Protein AF-A0A348ZJI9-F1 (afdb_monomer_lite)

Sequence (156 aa):
MQELVPSQNDSLKDLLWSLPQPFVVLGSAVLVATAITTGWTDADQLTSIILLLPIPTLLLWERLTPRRGDWLLNWRDFLEDSFWVLATYMIWVPLYDEYYDTPISEAFDWLREASAFPVTIQAETTLGLLSMAFLAMLMVEFIYYWLHRIQHRYMF

Foldseek 3Di:
DDPDDDDPVNVVVVVVVVPPVVCLVVVLLLVLLCCVQVVPDDSVVSNCCSVPVVVVVVLVVCVVDPPDPVPNDDPVVVVVVVVVVVVCCVPVVVVCVVPPPDCVVVVVVVVCVVDPDVDDLDQSDSVSVVVVVVVVVVVVVVVVVVVVVVCVVPVD

Structure (mmCIF, N/CA/C/O backbone):
data_AF-A0A348ZJI9-F1
#
_entry.id   AF-A0A348ZJI9-F1
#
loop_
_atom_site.group_PDB
_atom_site.id
_atom_site.type_symbol
_atom_site.label_atom_id
_atom_site.label_alt_id
_atom_site.label_comp_id
_atom_site.label_asym_id
_atom_site.label_entity_id
_atom_site.label_seq_id
_atom_site.pdbx_PDB_ins_code
_atom_site.Cartn_x
_atom_site.Cartn_y
_atom_site.Cartn_z
_atom_site.occupancy
_atom_site.B_iso_or_equiv
_atom_site.auth_seq_id
_atom_site.auth_comp_id
_atom_site.auth_asym_id
_atom_site.auth_atom_id
_atom_site.pdbx_PDB_model_num
ATOM 1 N N . MET A 1 1 ? 21.665 35.869 -11.236 1.00 42.69 1 MET A N 1
ATOM 2 C CA . MET A 1 1 ? 20.699 34.752 -11.220 1.00 42.69 1 MET A CA 1
ATOM 3 C C . MET A 1 1 ? 19.313 35.368 -11.154 1.00 42.69 1 MET A C 1
ATOM 5 O O . MET A 1 1 ? 18.994 35.965 -10.139 1.00 42.69 1 MET A O 1
ATOM 9 N N . GLN A 1 2 ? 18.568 35.361 -12.261 1.00 44.66 2 GLN A N 1
ATOM 10 C CA . GLN A 1 2 ? 17.155 35.757 -12.274 1.00 44.66 2 GLN A CA 1
ATOM 11 C C . GLN A 1 2 ? 16.350 34.560 -11.770 1.00 44.66 2 GLN A C 1
ATOM 13 O O . GLN A 1 2 ? 16.425 33.492 -12.375 1.00 44.66 2 GLN A O 1
ATOM 18 N N . GLU A 1 3 ? 15.631 34.717 -10.660 1.00 52.62 3 GLU A N 1
ATOM 19 C CA . GLU A 1 3 ? 14.624 33.738 -10.259 1.00 52.62 3 GLU A CA 1
ATOM 20 C C . GLU A 1 3 ? 13.505 33.753 -11.303 1.00 52.62 3 GLU A C 1
ATOM 22 O O . GLU A 1 3 ? 12.844 34.769 -11.525 1.00 52.62 3 GLU A O 1
ATOM 27 N N . LEU A 1 4 ? 13.346 32.632 -12.003 1.00 62.59 4 LEU A N 1
ATOM 28 C CA . LEU A 1 4 ? 12.224 32.400 -12.901 1.00 62.59 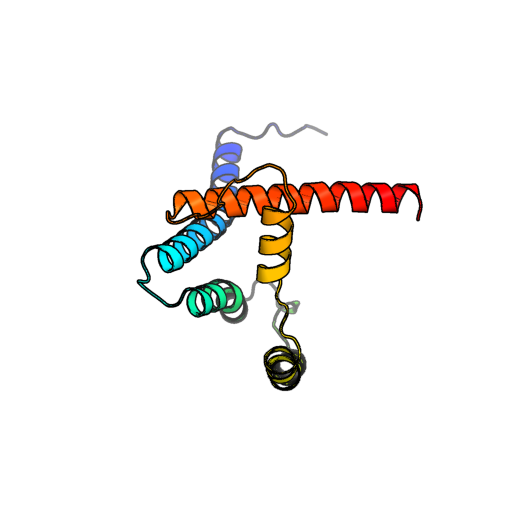4 LEU A CA 1
ATOM 29 C C . LEU A 1 4 ? 10.965 32.286 -12.038 1.00 62.59 4 LEU A C 1
ATOM 31 O O . LEU A 1 4 ? 10.764 31.279 -11.367 1.00 62.59 4 LEU A O 1
ATOM 35 N N . VAL A 1 5 ? 10.137 33.330 -12.037 1.00 66.50 5 VAL A N 1
ATOM 36 C CA . VAL A 1 5 ? 8.806 33.293 -11.423 1.00 66.50 5 VAL A CA 1
ATOM 37 C C . VAL A 1 5 ? 7.968 32.270 -12.202 1.00 66.50 5 VAL A C 1
ATOM 39 O O . VAL A 1 5 ? 7.764 32.474 -13.403 1.00 66.50 5 VAL A O 1
ATOM 42 N N . PRO A 1 6 ? 7.509 31.167 -11.578 1.00 62.78 6 PRO A N 1
ATOM 43 C CA . PRO A 1 6 ? 6.747 30.141 -12.279 1.00 62.78 6 PRO A CA 1
ATOM 44 C C . PRO A 1 6 ? 5.422 30.723 -12.778 1.00 62.78 6 PRO A C 1
ATOM 46 O O . PRO A 1 6 ? 4.735 31.457 -12.061 1.00 62.78 6 PRO A O 1
ATOM 49 N N . SER A 1 7 ? 5.066 30.419 -14.027 1.00 71.06 7 SER A N 1
ATOM 50 C CA . SER A 1 7 ? 3.800 30.871 -14.597 1.00 71.06 7 SER A CA 1
ATOM 51 C C . SER A 1 7 ? 2.633 30.109 -13.955 1.00 71.06 7 SER A C 1
ATOM 53 O O . SER A 1 7 ? 2.778 28.963 -13.531 1.00 71.06 7 SER A O 1
ATOM 55 N N . GLN A 1 8 ? 1.440 30.709 -13.896 1.00 68.31 8 GLN A N 1
ATOM 56 C CA . GLN A 1 8 ? 0.245 30.056 -13.333 1.00 68.31 8 GLN A CA 1
ATOM 57 C C . GLN A 1 8 ? -0.063 28.695 -14.001 1.00 68.31 8 GLN A C 1
ATOM 59 O O . GLN A 1 8 ? -0.576 27.786 -13.349 1.00 68.31 8 GLN A O 1
ATOM 64 N N . ASN A 1 9 ? 0.293 28.534 -15.281 1.00 72.12 9 ASN A N 1
ATOM 65 C CA . ASN A 1 9 ? 0.154 27.276 -16.019 1.00 72.12 9 ASN A CA 1
ATOM 66 C C . ASN A 1 9 ? 1.128 26.188 -15.548 1.00 72.12 9 ASN A C 1
ATOM 68 O O . ASN A 1 9 ? 0.758 25.014 -15.558 1.00 72.12 9 ASN A O 1
ATOM 72 N N . ASP A 1 10 ? 2.335 26.558 -15.113 1.00 77.56 10 ASP A N 1
ATOM 73 C CA . ASP A 1 10 ? 3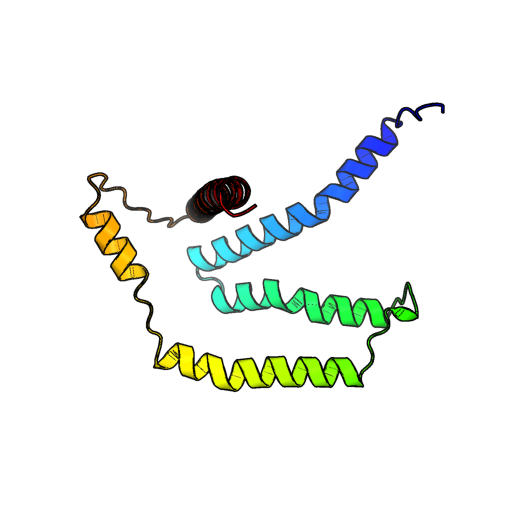.295 25.600 -14.558 1.00 77.56 10 ASP A CA 1
ATOM 74 C C . ASP A 1 10 ? 2.785 25.069 -13.214 1.00 77.56 10 ASP A C 1
ATOM 76 O O . ASP A 1 10 ? 2.763 23.862 -13.002 1.00 77.56 10 ASP A O 1
ATOM 80 N N . SER A 1 11 ? 2.202 25.936 -12.376 1.00 80.62 11 SER A N 1
ATOM 81 C CA . SER A 1 11 ? 1.610 25.530 -11.093 1.00 80.62 11 SER A CA 1
ATOM 82 C C . SER A 1 11 ? 0.433 24.552 -11.242 1.00 80.62 11 SER A C 1
ATOM 84 O O . SER A 1 11 ? 0.346 23.577 -10.494 1.00 80.62 11 SER A O 1
ATOM 86 N N . LEU A 1 12 ? -0.461 24.764 -12.216 1.00 84.31 12 LEU A N 1
ATOM 87 C CA . LEU A 1 12 ? -1.576 23.840 -12.474 1.00 84.31 12 LEU A CA 1
ATOM 88 C C . LEU A 1 12 ? -1.102 22.506 -13.054 1.00 84.31 12 LEU A C 1
ATOM 90 O O . LEU A 1 12 ? -1.639 21.452 -12.714 1.00 84.31 12 LEU A O 1
ATOM 94 N N . LYS A 1 13 ? -0.094 22.540 -13.926 1.00 88.31 13 LYS A N 1
ATOM 95 C CA . LYS A 1 13 ? 0.511 21.338 -14.496 1.00 88.31 13 LYS A CA 1
ATOM 96 C C . LYS A 1 13 ? 1.218 20.519 -13.417 1.00 88.31 13 LYS A C 1
ATOM 98 O O . LYS A 1 13 ? 1.019 19.308 -13.370 1.00 88.31 13 LYS A O 1
ATOM 103 N N . ASP A 1 14 ? 1.973 21.166 -12.539 1.00 86.56 14 ASP A N 1
ATOM 104 C CA . ASP A 1 14 ? 2.661 20.515 -11.422 1.00 86.56 14 ASP A CA 1
ATOM 105 C C . ASP A 1 14 ? 1.661 19.901 -10.439 1.00 86.56 14 ASP A C 1
ATOM 107 O O . ASP A 1 14 ? 1.826 18.753 -10.021 1.00 86.56 14 ASP A O 1
ATOM 111 N N . LEU A 1 15 ? 0.561 20.608 -10.153 1.00 89.00 15 LEU A N 1
ATOM 112 C CA . LEU A 1 15 ? -0.549 20.056 -9.380 1.00 89.00 15 LEU A CA 1
ATOM 113 C C . LEU A 1 15 ? -1.099 18.791 -10.052 1.00 89.00 15 LEU A C 1
ATOM 115 O O . LEU A 1 15 ? -1.174 17.750 -9.407 1.00 89.00 15 LEU A O 1
ATOM 119 N N . LEU A 1 16 ? -1.429 18.839 -11.345 1.00 89.50 16 LEU A N 1
ATOM 120 C CA . LEU A 1 16 ? -1.961 17.682 -12.072 1.00 89.50 16 LEU A CA 1
ATOM 121 C C . LEU A 1 16 ? -0.992 16.492 -12.093 1.00 89.50 16 LEU A C 1
ATOM 123 O O . LEU A 1 16 ? -1.440 15.354 -11.980 1.00 89.50 16 LEU A O 1
ATOM 127 N N . TRP A 1 17 ? 0.316 16.736 -12.186 1.00 89.62 17 TRP A N 1
ATOM 128 C CA . TRP A 1 17 ? 1.334 15.682 -12.116 1.00 89.62 17 TRP A CA 1
ATOM 129 C C . TRP A 1 17 ? 1.543 15.119 -10.708 1.00 89.62 17 TRP A C 1
ATOM 131 O O . TRP A 1 17 ? 2.003 13.986 -10.582 1.00 89.62 17 TRP A O 1
ATOM 141 N N . SER A 1 18 ? 1.174 15.860 -9.661 1.00 88.88 18 SER A N 1
ATOM 142 C CA . SER A 1 18 ? 1.254 15.392 -8.271 1.00 88.88 18 SER A CA 1
ATOM 143 C C . SER A 1 18 ? 0.104 14.463 -7.865 1.00 88.88 18 SER A C 1
ATOM 145 O O . SER A 1 18 ? 0.227 13.716 -6.900 1.00 88.88 18 SER A O 1
ATOM 147 N N . LEU A 1 19 ? -1.012 14.486 -8.599 1.00 90.50 19 LEU A N 1
ATOM 148 C CA . LEU A 1 19 ? -2.253 13.790 -8.248 1.00 90.50 19 LEU A CA 1
ATOM 149 C C . LEU A 1 19 ? -2.281 12.263 -8.477 1.00 90.50 19 LEU A C 1
ATOM 151 O O . LEU A 1 19 ? -2.935 11.580 -7.687 1.00 90.50 19 LEU A O 1
ATOM 155 N N . PRO A 1 20 ? -1.626 11.669 -9.495 1.00 90.88 20 PRO A N 1
ATOM 156 C CA . PRO A 1 20 ? -1.777 10.241 -9.778 1.00 90.88 20 PRO A CA 1
ATOM 157 C C . PRO A 1 20 ? -1.374 9.340 -8.607 1.00 90.88 20 PRO A C 1
ATOM 159 O O . PRO A 1 20 ? -2.102 8.413 -8.266 1.00 90.88 20 PRO A O 1
ATOM 162 N N . GLN A 1 21 ? -0.249 9.637 -7.954 1.00 86.50 21 GLN A N 1
ATOM 163 C CA . GLN A 1 21 ? 0.248 8.852 -6.825 1.00 86.50 21 GLN A CA 1
ATOM 164 C C . GLN A 1 21 ? -0.727 8.834 -5.631 1.00 86.50 21 GLN A C 1
ATOM 166 O O . GLN A 1 21 ? -1.118 7.738 -5.222 1.00 86.50 21 GLN A O 1
ATOM 171 N N . PRO A 1 22 ? -1.175 9.977 -5.073 1.00 90.44 22 PRO A N 1
ATOM 172 C CA . PRO A 1 22 ? -2.122 9.967 -3.963 1.00 90.44 22 PRO A CA 1
ATOM 173 C C . PRO A 1 22 ? -3.469 9.355 -4.352 1.00 90.44 22 PRO A C 1
ATOM 175 O O . PRO A 1 22 ? -4.058 8.660 -3.529 1.00 90.44 22 PRO A O 1
ATOM 178 N N . PHE A 1 23 ? -3.943 9.530 -5.593 1.00 92.75 23 PHE A N 1
ATOM 179 C CA . PHE A 1 23 ? -5.176 8.873 -6.040 1.00 92.75 23 PHE A CA 1
ATOM 180 C C . PHE A 1 23 ? -5.054 7.352 -6.080 1.00 92.75 23 PHE A C 1
ATOM 182 O O . PHE A 1 23 ? -5.971 6.669 -5.632 1.00 92.75 23 PHE A O 1
ATOM 189 N N . VAL A 1 24 ? -3.937 6.816 -6.577 1.00 90.75 24 VAL A N 1
ATOM 190 C CA . VAL A 1 24 ? -3.712 5.364 -6.596 1.00 90.75 24 VAL A CA 1
ATOM 191 C C . VAL A 1 24 ? -3.623 4.820 -5.173 1.00 90.75 24 VAL A C 1
ATOM 193 O O . VAL A 1 24 ? -4.269 3.819 -4.872 1.00 90.75 24 VAL A O 1
ATOM 196 N N . VAL A 1 25 ? -2.891 5.490 -4.279 1.00 89.94 25 VAL A N 1
ATOM 197 C CA . VAL A 1 25 ? -2.732 5.044 -2.886 1.00 89.94 25 VAL A CA 1
ATOM 198 C C . VAL A 1 25 ? -4.061 5.099 -2.128 1.00 89.94 25 VAL A C 1
ATOM 200 O O . VAL A 1 25 ? -4.491 4.093 -1.566 1.00 89.94 25 VAL A O 1
ATOM 203 N N . LEU A 1 26 ? -4.750 6.245 -2.150 1.00 91.81 26 LEU A N 1
ATOM 204 C CA . LEU A 1 26 ? -6.034 6.405 -1.463 1.00 91.81 26 LEU A CA 1
ATOM 205 C C . LEU A 1 26 ? -7.116 5.516 -2.079 1.00 91.81 26 LEU A C 1
ATOM 207 O O . LEU A 1 26 ? -7.872 4.883 -1.348 1.00 91.81 26 LEU A O 1
ATOM 211 N N . GLY A 1 27 ? -7.168 5.428 -3.408 1.00 93.44 27 GLY A N 1
ATOM 212 C CA . GLY A 1 27 ? -8.102 4.557 -4.117 1.00 93.44 27 GLY A CA 1
ATOM 213 C C . GLY A 1 27 ? -7.896 3.088 -3.760 1.00 93.44 27 GLY A C 1
ATOM 214 O O . GLY A 1 27 ? -8.868 2.384 -3.504 1.00 93.44 27 GLY A O 1
ATOM 215 N N . SER A 1 28 ? -6.642 2.645 -3.653 1.00 93.50 28 SER A N 1
ATOM 216 C CA . SER A 1 28 ? -6.306 1.286 -3.217 1.00 93.50 28 SER A CA 1
ATOM 217 C C . SER A 1 28 ? -6.731 1.027 -1.772 1.00 93.50 28 SER A C 1
ATOM 219 O O . SER A 1 28 ? -7.334 -0.005 -1.488 1.00 93.50 28 SER A O 1
ATOM 221 N N . ALA A 1 29 ? -6.489 1.981 -0.866 1.00 92.31 29 ALA A N 1
ATOM 222 C CA . ALA A 1 29 ? -6.909 1.866 0.530 1.00 92.31 29 ALA A CA 1
ATOM 223 C 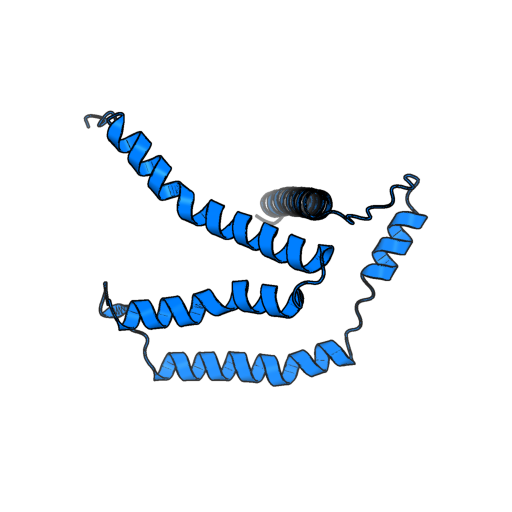C . ALA A 1 29 ? -8.440 1.781 0.660 1.00 92.31 29 ALA A C 1
ATOM 225 O O . ALA A 1 29 ? -8.956 0.943 1.398 1.00 92.31 29 ALA A O 1
ATOM 226 N N . VAL A 1 30 ? -9.173 2.604 -0.101 1.00 94.31 30 VAL A N 1
ATOM 227 C CA . VAL A 1 30 ? -10.640 2.543 -0.177 1.00 94.31 30 VAL A CA 1
ATOM 228 C C . VAL A 1 30 ? -11.084 1.187 -0.718 1.00 94.31 30 VAL A C 1
ATOM 230 O O . VAL A 1 30 ? -11.968 0.566 -0.135 1.00 94.31 30 VAL A O 1
ATOM 233 N N . LEU A 1 31 ? -10.462 0.698 -1.793 1.00 94.62 31 LEU A N 1
ATOM 234 C CA . LEU A 1 31 ? -10.815 -0.580 -2.406 1.00 94.62 31 LEU A CA 1
ATOM 235 C C . LEU A 1 31 ? -10.661 -1.742 -1.411 1.00 94.62 31 LEU A C 1
ATOM 237 O O . LEU A 1 31 ? -11.603 -2.515 -1.235 1.00 94.62 31 LEU A O 1
ATOM 241 N N . VAL A 1 32 ? -9.543 -1.805 -0.682 1.00 94.31 32 VAL A N 1
ATOM 242 C CA . VAL A 1 32 ? -9.326 -2.809 0.376 1.00 94.31 32 VAL A CA 1
ATOM 243 C C . VAL A 1 32 ? -10.334 -2.646 1.515 1.00 94.31 32 VAL A C 1
ATOM 245 O O . VAL A 1 32 ? -10.973 -3.617 1.915 1.00 94.31 32 VAL A O 1
ATOM 248 N N . ALA A 1 33 ? -10.571 -1.422 1.995 1.00 92.00 33 ALA A N 1
ATOM 249 C CA . ALA A 1 33 ? -11.546 -1.178 3.057 1.00 92.00 33 ALA A CA 1
ATOM 250 C C . ALA A 1 33 ? -12.974 -1.596 2.651 1.00 92.00 33 ALA A C 1
ATOM 252 O O . ALA A 1 33 ? -13.732 -2.113 3.477 1.00 92.00 33 ALA A O 1
ATOM 253 N N . THR A 1 34 ? -13.356 -1.415 1.380 1.00 94.25 34 THR A N 1
ATOM 254 C CA . THR A 1 34 ? -14.650 -1.898 0.867 1.00 94.25 34 THR A CA 1
ATOM 255 C C . THR A 1 34 ? -14.707 -3.420 0.772 1.00 94.25 34 THR A C 1
ATOM 257 O O . THR A 1 34 ? -15.747 -3.994 1.093 1.00 94.25 34 THR A O 1
ATOM 260 N N . ALA A 1 35 ? -13.607 -4.078 0.388 1.00 94.38 35 ALA A N 1
ATOM 261 C CA . ALA A 1 35 ? -13.510 -5.538 0.377 1.00 94.38 35 ALA A CA 1
ATOM 262 C C . ALA A 1 35 ? -13.739 -6.121 1.774 1.00 94.38 35 ALA A C 1
ATOM 264 O O . ALA A 1 35 ? -14.581 -6.999 1.928 1.00 94.38 35 ALA A O 1
ATOM 265 N N . ILE A 1 36 ? -13.103 -5.542 2.797 1.00 89.69 36 ILE A N 1
ATOM 266 C CA . ILE A 1 36 ? -13.270 -5.960 4.197 1.00 89.69 36 ILE A CA 1
ATOM 267 C C . ILE A 1 36 ? -14.715 -5.753 4.676 1.00 89.69 36 ILE A C 1
ATOM 269 O O . ILE A 1 36 ? -15.305 -6.637 5.285 1.00 89.69 36 ILE A O 1
ATOM 273 N N . THR A 1 37 ? -15.304 -4.585 4.402 1.00 90.38 37 THR A N 1
ATOM 274 C CA . THR A 1 37 ? -16.607 -4.202 4.992 1.00 90.38 37 THR A CA 1
ATOM 275 C C . THR A 1 37 ? -17.815 -4.807 4.299 1.00 90.38 37 THR A C 1
ATOM 277 O O . THR A 1 37 ? -18.850 -4.993 4.931 1.00 90.38 37 THR A O 1
ATOM 280 N N . THR A 1 38 ? -17.711 -5.109 3.006 1.00 91.19 38 THR A N 1
ATOM 281 C CA . THR A 1 38 ? -18.831 -5.677 2.237 1.00 91.19 38 THR A CA 1
ATOM 282 C C . THR A 1 38 ? -18.614 -7.137 1.850 1.00 91.19 38 THR A C 1
ATOM 284 O O . THR A 1 38 ? -19.560 -7.787 1.412 1.00 91.19 38 THR A O 1
ATOM 287 N N . GLY A 1 39 ? -17.396 -7.667 2.009 1.00 89.88 39 GLY A N 1
ATOM 288 C CA . GLY A 1 39 ? -17.070 -9.065 1.726 1.00 89.88 39 GLY A CA 1
ATOM 289 C C . GLY A 1 39 ? -17.160 -9.449 0.247 1.00 89.88 39 GLY A C 1
ATOM 290 O O . GLY A 1 39 ? -17.305 -10.626 -0.067 1.00 89.88 39 GLY A O 1
ATOM 291 N N . TRP A 1 40 ? -17.121 -8.481 -0.676 1.00 93.06 40 TRP A N 1
ATOM 292 C CA . TRP A 1 40 ? -17.283 -8.748 -2.113 1.00 93.06 40 TRP A CA 1
ATOM 293 C C . TRP A 1 40 ? -16.107 -9.519 -2.733 1.00 93.06 40 TRP A C 1
ATOM 295 O O . TRP A 1 40 ? -16.267 -10.141 -3.782 1.00 93.06 40 TRP A O 1
ATOM 305 N N . THR A 1 41 ? -14.936 -9.473 -2.096 1.00 94.50 41 THR A N 1
ATOM 306 C CA . THR A 1 41 ? -13.730 -10.223 -2.462 1.00 94.50 41 THR A CA 1
ATOM 307 C C . THR A 1 41 ? -12.902 -10.511 -1.214 1.00 94.50 41 THR A C 1
ATOM 309 O O . THR A 1 41 ? -13.048 -9.829 -0.199 1.00 94.50 41 THR A O 1
ATOM 312 N N . ASP A 1 42 ? -11.995 -11.479 -1.314 1.00 92.50 42 ASP A N 1
ATOM 313 C CA . ASP A 1 42 ? -10.960 -11.717 -0.312 1.00 92.50 42 ASP A CA 1
ATOM 314 C C . ASP A 1 42 ? -10.023 -10.496 -0.211 1.00 92.50 42 ASP A C 1
ATOM 316 O O . ASP A 1 42 ? -9.418 -10.069 -1.203 1.00 92.50 42 ASP A O 1
ATOM 320 N N . ALA A 1 43 ? -9.964 -9.888 0.976 1.00 90.12 43 ALA A N 1
ATOM 321 C CA . ALA A 1 43 ? -9.222 -8.654 1.214 1.00 90.12 43 ALA A CA 1
ATOM 322 C C . ALA A 1 43 ? -7.704 -8.875 1.256 1.00 90.12 43 ALA A C 1
ATOM 324 O O . ALA A 1 43 ? -6.953 -8.001 0.813 1.00 90.12 43 ALA A O 1
ATOM 325 N N . ASP A 1 44 ? -7.254 -10.034 1.729 1.00 87.44 44 ASP A N 1
ATOM 326 C CA . ASP A 1 44 ? -5.834 -10.361 1.858 1.00 87.44 44 ASP A CA 1
ATOM 327 C C . ASP A 1 44 ? -5.233 -10.631 0.478 1.00 87.44 44 ASP A C 1
ATOM 329 O O . ASP A 1 44 ? -4.174 -10.098 0.116 1.00 87.44 44 ASP A O 1
ATOM 333 N N . GLN A 1 45 ? -5.970 -11.368 -0.355 1.00 87.88 45 GLN A N 1
ATOM 334 C CA . GLN A 1 45 ? -5.624 -11.589 -1.752 1.00 87.88 45 GLN A CA 1
ATOM 335 C C . GLN A 1 45 ? -5.624 -10.273 -2.539 1.00 87.88 45 GLN A C 1
ATOM 337 O O . GLN A 1 45 ? -4.674 -10.001 -3.278 1.00 87.88 45 GLN A O 1
ATOM 342 N N . LEU A 1 46 ? -6.652 -9.432 -2.370 1.00 92.62 46 LEU A N 1
ATOM 343 C CA . LEU A 1 46 ? -6.718 -8.124 -3.026 1.00 92.62 46 LEU A CA 1
ATOM 344 C C . LEU A 1 46 ? -5.533 -7.234 -2.624 1.00 92.62 46 LEU A C 1
ATOM 346 O O . LEU A 1 46 ? -4.894 -6.636 -3.492 1.00 92.62 46 LEU A O 1
ATOM 350 N N . THR A 1 47 ? -5.218 -7.171 -1.330 1.00 91.44 47 THR A N 1
ATOM 351 C CA . THR A 1 47 ? -4.089 -6.391 -0.802 1.00 91.44 47 THR A CA 1
ATOM 352 C C . THR A 1 47 ? -2.770 -6.882 -1.389 1.00 91.44 47 THR A C 1
ATOM 354 O O . THR A 1 47 ? -1.970 -6.082 -1.877 1.00 91.44 47 THR A O 1
ATOM 357 N N . SER A 1 48 ? -2.575 -8.200 -1.435 1.00 89.06 48 SER A N 1
ATOM 358 C CA . SER A 1 48 ? -1.392 -8.819 -2.038 1.00 89.06 48 SER A CA 1
ATOM 359 C C . SER A 1 48 ? -1.255 -8.466 -3.521 1.00 89.06 48 SER A C 1
ATOM 361 O O . SER A 1 48 ? -0.168 -8.109 -3.970 1.00 89.06 48 SER A O 1
ATOM 363 N N . ILE A 1 49 ? -2.356 -8.494 -4.281 1.00 91.56 49 ILE A N 1
ATOM 364 C CA . ILE A 1 49 ? -2.362 -8.092 -5.695 1.00 91.56 49 ILE A CA 1
ATOM 365 C C . ILE A 1 49 ? -1.976 -6.618 -5.830 1.00 91.56 49 ILE A C 1
ATOM 367 O O . ILE A 1 49 ? -1.084 -6.299 -6.609 1.00 91.56 49 ILE A O 1
ATOM 371 N N . ILE A 1 50 ? -2.603 -5.720 -5.069 1.00 93.38 50 ILE A N 1
ATOM 372 C CA . ILE A 1 50 ? -2.325 -4.276 -5.128 1.00 93.38 50 ILE A CA 1
ATOM 373 C C . ILE A 1 50 ? -0.852 -3.975 -4.824 1.00 93.38 50 ILE A C 1
ATOM 375 O O . ILE A 1 50 ? -0.258 -3.126 -5.488 1.00 93.38 50 ILE A O 1
ATOM 379 N N . LEU A 1 51 ? -0.260 -4.661 -3.843 1.00 89.94 51 LEU A N 1
ATOM 380 C CA . LEU A 1 51 ? 1.127 -4.436 -3.432 1.00 89.94 51 LEU A CA 1
ATOM 381 C C . LEU A 1 51 ? 2.144 -5.051 -4.399 1.00 89.94 51 LEU A C 1
ATOM 383 O O . LEU A 1 51 ? 3.171 -4.434 -4.681 1.00 89.94 51 LEU A O 1
ATOM 387 N N . LEU A 1 52 ? 1.875 -6.256 -4.906 1.00 88.88 52 LEU A N 1
ATOM 388 C CA . LEU A 1 52 ? 2.860 -7.022 -5.671 1.00 88.88 52 LEU A CA 1
ATOM 389 C C . LEU A 1 52 ? 2.758 -6.804 -7.178 1.00 88.88 52 LEU A C 1
ATOM 391 O O . LEU A 1 52 ? 3.783 -6.839 -7.849 1.00 88.88 52 LEU A O 1
ATOM 395 N N . LEU A 1 53 ? 1.564 -6.548 -7.723 1.00 89.50 53 LEU A N 1
ATOM 396 C CA . LEU A 1 53 ? 1.338 -6.368 -9.163 1.00 89.50 53 LEU A CA 1
ATOM 397 C C . LEU A 1 53 ? 2.084 -5.172 -9.790 1.00 89.50 53 LEU A C 1
ATOM 399 O O . LEU A 1 53 ? 2.520 -5.302 -10.938 1.00 89.50 53 LEU A O 1
ATOM 403 N N . PRO A 1 54 ? 2.315 -4.039 -9.095 1.00 89.56 54 PRO A N 1
ATOM 404 C CA . PRO A 1 54 ? 3.126 -2.954 -9.635 1.00 89.56 54 PRO A CA 1
ATOM 405 C C . PRO A 1 54 ? 4.522 -3.410 -10.075 1.00 89.56 54 PRO A C 1
ATOM 407 O O . PRO A 1 54 ? 4.993 -2.986 -11.127 1.00 89.56 54 PRO A O 1
ATOM 410 N N . ILE A 1 55 ? 5.151 -4.334 -9.343 1.00 87.06 55 ILE A N 1
ATOM 411 C CA . ILE A 1 55 ? 6.513 -4.808 -9.622 1.00 87.06 55 ILE A CA 1
ATOM 412 C C . ILE A 1 55 ? 6.628 -5.423 -11.033 1.00 87.06 55 ILE A C 1
ATOM 414 O O . ILE A 1 55 ? 7.341 -4.853 -11.862 1.00 87.06 55 ILE A O 1
ATOM 418 N N . PRO A 1 56 ? 5.916 -6.514 -11.391 1.00 86.88 56 PRO A N 1
ATOM 419 C CA . PRO A 1 56 ? 6.000 -7.085 -12.731 1.00 86.88 56 PRO A CA 1
ATOM 420 C C . PRO A 1 56 ? 5.493 -6.123 -13.809 1.00 86.88 56 PRO A C 1
ATOM 422 O O . PRO A 1 56 ? 6.021 -6.139 -14.920 1.00 86.88 56 PRO A O 1
ATOM 425 N N . THR A 1 57 ? 4.513 -5.255 -13.514 1.00 88.19 57 THR A N 1
ATOM 426 C CA . THR A 1 57 ? 4.044 -4.275 -14.512 1.00 88.19 57 THR A CA 1
ATOM 427 C C . THR A 1 57 ? 5.118 -3.254 -14.874 1.00 88.19 57 THR A C 1
ATOM 429 O O . THR A 1 57 ? 5.295 -2.968 -16.058 1.00 88.19 57 THR A O 1
ATOM 432 N N . LEU A 1 58 ? 5.876 -2.754 -13.893 1.00 87.50 58 LEU A N 1
ATOM 433 C CA . LEU A 1 58 ? 6.982 -1.827 -14.125 1.00 87.50 58 LEU A CA 1
ATOM 434 C C . LEU A 1 58 ? 8.121 -2.504 -14.891 1.00 87.50 58 LEU A C 1
ATOM 436 O O . LEU A 1 58 ? 8.633 -1.918 -15.842 1.00 87.50 58 LEU A O 1
ATOM 440 N N . LEU A 1 59 ? 8.448 -3.754 -14.552 1.00 86.00 59 LEU A N 1
ATOM 441 C CA . LEU A 1 59 ? 9.471 -4.529 -15.263 1.00 86.00 59 LEU A CA 1
ATOM 442 C C . LEU A 1 59 ? 9.096 -4.773 -16.735 1.00 86.00 59 LEU A C 1
ATOM 444 O O . LEU A 1 59 ? 9.923 -4.607 -17.634 1.00 86.00 59 LEU A O 1
ATOM 448 N N . LEU A 1 60 ? 7.835 -5.128 -17.007 1.00 88.31 60 LEU A N 1
ATOM 449 C CA . LEU A 1 60 ? 7.336 -5.272 -18.378 1.00 88.31 60 LEU A CA 1
ATOM 450 C C . LEU A 1 60 ? 7.346 -3.933 -19.120 1.00 88.31 60 LEU A C 1
ATOM 452 O O . LEU A 1 60 ? 7.758 -3.873 -20.279 1.00 88.31 60 LEU A O 1
ATOM 456 N N . TRP A 1 61 ? 6.921 -2.858 -18.458 1.00 88.31 61 TRP A N 1
ATOM 457 C CA . TRP A 1 61 ? 6.907 -1.523 -19.046 1.00 88.31 61 TRP A CA 1
ATOM 458 C C . TRP A 1 61 ? 8.309 -1.053 -19.437 1.00 88.31 61 TRP A C 1
ATOM 460 O O . TRP A 1 61 ? 8.514 -0.569 -20.552 1.00 88.31 61 TRP A O 1
ATOM 470 N N . GLU A 1 62 ? 9.282 -1.248 -18.551 1.00 87.94 62 GLU A N 1
ATOM 471 C CA . GLU A 1 62 ? 10.687 -0.930 -18.795 1.00 87.94 62 GLU A CA 1
ATOM 472 C C . GLU A 1 62 ? 11.263 -1.721 -19.973 1.00 87.94 62 GLU A C 1
ATOM 474 O O . GLU A 1 62 ? 12.017 -1.177 -20.784 1.00 87.94 62 GLU A O 1
ATOM 479 N N . ARG A 1 63 ? 10.842 -2.980 -20.138 1.00 85.38 63 ARG A N 1
ATOM 480 C CA . ARG A 1 63 ? 11.242 -3.808 -21.279 1.00 85.38 63 ARG A CA 1
ATOM 481 C C . ARG A 1 63 ? 10.639 -3.334 -22.604 1.00 85.38 63 ARG A C 1
ATOM 483 O O . ARG A 1 63 ? 11.312 -3.422 -23.630 1.00 85.38 63 ARG A O 1
ATOM 490 N N . LEU A 1 64 ? 9.388 -2.870 -22.595 1.00 88.44 64 LEU A N 1
ATOM 491 C CA . LEU A 1 64 ? 8.674 -2.408 -23.793 1.00 88.44 64 LEU A CA 1
ATOM 492 C C . LEU A 1 64 ? 9.095 -0.998 -24.222 1.00 88.44 64 LEU A C 1
ATOM 494 O O . LEU A 1 64 ? 9.172 -0.719 -25.417 1.00 88.44 64 LEU A O 1
ATOM 498 N N . THR A 1 65 ? 9.362 -0.111 -23.259 1.00 88.25 65 THR A N 1
ATOM 499 C CA . THR A 1 65 ? 9.737 1.288 -23.511 1.00 88.25 65 THR A CA 1
ATOM 500 C C . THR A 1 65 ? 11.006 1.655 -22.735 1.00 88.25 65 THR A C 1
ATOM 502 O O . THR A 1 65 ? 10.941 2.409 -21.756 1.00 88.25 65 THR A O 1
ATOM 505 N N . PRO A 1 66 ? 12.181 1.153 -23.157 1.00 84.38 66 PRO A N 1
ATOM 506 C CA . PRO A 1 66 ? 13.426 1.430 -22.459 1.00 84.38 66 PRO A CA 1
ATOM 507 C C . PRO A 1 66 ? 13.792 2.909 -22.595 1.00 84.38 66 PRO A C 1
ATOM 509 O O . PRO A 1 66 ? 14.087 3.402 -23.684 1.00 84.38 66 PRO A O 1
ATOM 512 N N . ARG A 1 67 ? 13.781 3.634 -21.471 1.00 80.25 67 ARG A N 1
ATOM 513 C CA . ARG A 1 67 ? 14.231 5.037 -21.417 1.00 80.25 67 ARG A CA 1
ATOM 514 C C . ARG A 1 67 ? 15.740 5.164 -21.216 1.00 80.25 67 ARG A C 1
ATOM 516 O O . ARG A 1 67 ? 16.318 6.175 -21.606 1.00 80.25 67 ARG A O 1
ATOM 523 N N . ARG A 1 68 ? 16.374 4.158 -20.607 1.00 79.12 68 ARG A N 1
ATOM 524 C CA . ARG A 1 68 ? 17.825 4.052 -20.411 1.00 79.12 68 ARG A CA 1
ATOM 525 C C . ARG A 1 68 ? 18.251 2.610 -20.650 1.00 79.12 68 ARG A C 1
ATOM 527 O O . ARG A 1 68 ? 17.666 1.703 -20.071 1.00 79.12 68 ARG A O 1
ATOM 534 N N . GLY A 1 69 ? 19.263 2.410 -21.494 1.00 76.56 69 GLY A N 1
ATOM 535 C CA . GLY A 1 69 ? 19.790 1.075 -21.789 1.00 76.56 69 GLY A CA 1
ATOM 536 C C . GLY A 1 69 ? 20.384 0.390 -20.557 1.00 76.56 69 GLY A C 1
ATOM 537 O O . GLY A 1 69 ? 20.217 -0.810 -20.395 1.00 76.56 69 GLY A O 1
ATOM 538 N N . ASP A 1 70 ? 20.983 1.168 -19.655 1.00 79.12 70 ASP A N 1
ATOM 539 C CA . ASP A 1 70 ? 21.647 0.664 -18.445 1.00 79.12 70 ASP A CA 1
ATOM 540 C C . ASP A 1 70 ? 20.667 0.171 -17.370 1.00 79.12 70 ASP A C 1
ATOM 542 O O . ASP A 1 70 ? 21.074 -0.497 -16.427 1.00 79.12 70 ASP A O 1
ATOM 546 N N . TRP A 1 71 ? 19.382 0.522 -17.484 1.00 77.94 71 TRP A N 1
ATOM 547 C CA . TRP A 1 71 ? 18.331 0.045 -16.580 1.00 77.94 71 TRP A CA 1
ATOM 548 C C . TRP A 1 71 ? 17.656 -1.232 -17.084 1.00 77.94 71 TRP A C 1
ATOM 550 O O . TRP A 1 71 ? 16.827 -1.814 -16.391 1.00 77.94 71 TRP A O 1
ATOM 560 N N . LEU A 1 72 ? 18.008 -1.701 -18.286 1.00 83.88 72 LEU A N 1
ATOM 561 C CA . LEU A 1 72 ? 17.506 -2.978 -18.764 1.00 83.88 72 LEU A CA 1
ATOM 562 C C . LEU A 1 72 ? 17.987 -4.085 -17.834 1.00 83.88 72 LEU A C 1
ATOM 564 O O . LEU A 1 72 ? 19.179 -4.370 -17.735 1.00 83.88 72 LEU A O 1
ATOM 568 N N . LEU A 1 73 ? 17.018 -4.719 -17.190 1.00 81.12 73 LEU A N 1
ATOM 569 C CA . LEU A 1 73 ? 17.254 -5.776 -16.231 1.00 81.12 73 LEU A CA 1
ATOM 570 C C . LEU A 1 73 ? 18.091 -6.904 -16.848 1.00 81.12 73 LEU A C 1
ATOM 572 O O . LEU A 1 73 ? 17.754 -7.460 -17.902 1.00 81.12 73 LEU A O 1
ATOM 576 N N . ASN A 1 74 ? 19.174 -7.262 -16.167 1.00 87.25 74 ASN A N 1
ATOM 577 C CA . ASN A 1 74 ? 19.949 -8.442 -16.498 1.00 87.25 74 ASN A CA 1
ATOM 578 C C . ASN A 1 74 ? 19.183 -9.683 -16.029 1.00 87.25 74 ASN A C 1
ATOM 580 O O . ASN A 1 74 ? 18.902 -9.848 -14.845 1.00 87.25 74 ASN A O 1
ATOM 584 N N . TRP A 1 75 ? 18.866 -10.580 -16.963 1.00 84.81 75 TRP A N 1
ATOM 585 C CA . TRP A 1 75 ? 18.119 -11.803 -16.666 1.00 84.81 75 TRP A CA 1
ATOM 586 C C . TRP A 1 75 ? 18.812 -12.711 -15.654 1.00 84.81 75 TRP A C 1
ATOM 588 O O . TRP A 1 75 ? 18.126 -13.411 -14.916 1.00 84.81 75 TRP A O 1
ATOM 598 N N . ARG A 1 76 ? 20.148 -12.709 -15.610 1.00 90.81 76 ARG A N 1
ATOM 599 C CA . ARG A 1 76 ? 20.891 -13.496 -14.623 1.00 90.81 76 ARG A CA 1
ATOM 600 C C . ARG A 1 76 ? 20.628 -12.979 -13.211 1.00 90.81 76 ARG A C 1
ATOM 602 O O . ARG A 1 76 ? 20.233 -13.763 -12.358 1.00 90.81 76 ARG A O 1
ATOM 609 N N . ASP A 1 77 ? 20.807 -11.677 -13.016 1.00 88.12 77 ASP A N 1
ATOM 610 C CA . ASP A 1 77 ? 20.674 -11.030 -11.709 1.00 88.12 77 ASP A CA 1
ATOM 611 C C . ASP A 1 77 ? 19.214 -11.108 -11.234 1.00 88.12 77 ASP A C 1
ATOM 613 O O . ASP A 1 77 ? 18.939 -11.496 -10.106 1.00 88.12 77 ASP A O 1
ATOM 617 N N . PHE A 1 78 ? 18.255 -10.895 -12.141 1.00 86.25 78 PHE A N 1
ATOM 618 C CA . PHE A 1 78 ? 16.832 -11.052 -11.833 1.00 86.25 78 PHE A CA 1
ATOM 619 C C . PHE A 1 78 ? 16.445 -12.469 -11.399 1.00 86.25 78 PHE A C 1
ATOM 621 O O . PHE A 1 78 ? 15.628 -12.632 -10.492 1.00 86.25 78 PHE A O 1
ATOM 628 N N . LEU A 1 79 ? 16.980 -13.501 -12.061 1.00 90.62 79 LEU A N 1
ATOM 629 C CA . LEU A 1 79 ? 16.702 -14.889 -11.688 1.00 90.62 79 LEU A CA 1
ATOM 630 C C . LEU A 1 79 ? 17.327 -15.243 -10.340 1.00 90.62 79 LEU A C 1
ATOM 632 O O . LEU A 1 79 ? 16.707 -15.979 -9.576 1.00 90.62 79 LEU A O 1
ATOM 636 N N . GLU A 1 80 ? 18.517 -14.719 -10.047 1.00 93.31 80 GLU A N 1
ATOM 637 C CA . GLU A 1 80 ? 19.167 -14.877 -8.747 1.00 93.31 80 GLU A CA 1
ATOM 638 C C . GLU A 1 80 ? 18.331 -14.231 -7.634 1.00 93.31 80 GLU A C 1
ATOM 640 O O . GLU A 1 80 ? 17.970 -14.907 -6.670 1.00 93.31 80 GLU A O 1
ATOM 645 N N . ASP A 1 81 ? 17.912 -12.978 -7.816 1.00 88.75 81 ASP A N 1
ATOM 646 C CA . ASP A 1 81 ? 17.055 -12.271 -6.859 1.00 88.75 81 ASP A CA 1
ATOM 647 C C . ASP A 1 81 ? 15.703 -12.975 -6.681 1.00 88.75 81 ASP A C 1
ATOM 649 O O . ASP A 1 81 ? 15.251 -13.215 -5.559 1.00 88.75 81 ASP A O 1
ATOM 653 N N . SER A 1 82 ? 15.068 -13.378 -7.787 1.00 88.75 82 SER A N 1
ATOM 654 C CA . SER A 1 82 ? 13.786 -14.095 -7.759 1.00 88.75 82 SER A CA 1
ATOM 655 C C . SER A 1 82 ? 13.904 -15.443 -7.052 1.00 88.75 82 SER A C 1
ATOM 657 O O . SER A 1 82 ? 13.002 -15.822 -6.303 1.00 88.75 82 SER A O 1
ATOM 659 N N . PHE A 1 83 ? 15.012 -16.161 -7.261 1.00 93.56 83 PHE A N 1
ATOM 660 C CA . PHE A 1 83 ? 15.305 -17.405 -6.558 1.00 93.56 83 PHE A CA 1
ATOM 661 C C . PHE A 1 83 ? 15.400 -17.170 -5.050 1.00 93.56 83 PHE A C 1
ATOM 663 O O . PHE A 1 83 ? 14.759 -17.895 -4.291 1.00 93.56 83 PHE A O 1
ATOM 670 N N . TRP A 1 84 ? 16.132 -16.142 -4.612 1.00 92.81 84 TRP A N 1
ATOM 671 C CA . TRP A 1 84 ? 16.273 -15.837 -3.187 1.00 92.81 84 TRP A CA 1
ATOM 672 C C . TRP A 1 84 ? 14.959 -15.400 -2.540 1.00 92.81 84 TRP A C 1
ATOM 674 O O . TRP A 1 84 ? 14.651 -15.851 -1.434 1.00 92.81 84 TRP A O 1
ATOM 684 N N . VAL A 1 85 ? 14.150 -14.592 -3.228 1.00 88.62 85 VAL A N 1
ATOM 685 C CA . VAL A 1 85 ? 12.814 -14.198 -2.751 1.00 88.62 85 VAL A CA 1
ATOM 686 C C . V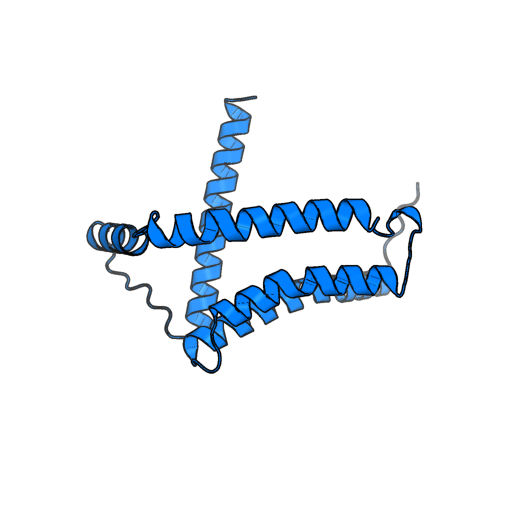AL A 1 85 ? 11.902 -15.421 -2.617 1.00 88.62 85 VAL A C 1
ATOM 688 O O . VAL A 1 85 ? 11.289 -15.613 -1.568 1.00 88.62 85 VAL A O 1
ATOM 691 N N . LEU A 1 86 ? 11.852 -16.287 -3.635 1.00 90.31 86 LEU A N 1
ATOM 692 C CA . LEU A 1 86 ? 11.038 -17.507 -3.610 1.00 90.31 86 LEU A CA 1
ATOM 693 C C . LEU A 1 86 ? 11.510 -18.507 -2.554 1.00 90.31 86 LEU A C 1
ATOM 695 O O . LEU A 1 86 ? 10.681 -19.079 -1.850 1.00 90.31 86 LEU A O 1
ATOM 699 N N . ALA A 1 87 ? 12.820 -18.715 -2.420 1.00 91.75 87 ALA A N 1
ATOM 700 C CA . ALA A 1 87 ? 13.387 -19.591 -1.400 1.00 91.75 87 ALA A CA 1
ATOM 701 C C . ALA A 1 87 ? 13.054 -19.079 0.005 1.00 91.75 87 ALA A C 1
ATOM 703 O O . ALA A 1 87 ? 12.624 -19.852 0.859 1.00 91.75 87 ALA A O 1
ATOM 704 N N . THR A 1 88 ? 13.184 -17.767 0.221 1.00 87.88 88 THR A N 1
ATOM 705 C CA . THR A 1 88 ? 12.817 -17.130 1.488 1.00 87.88 88 THR A CA 1
ATOM 706 C C . THR A 1 88 ? 11.332 -17.324 1.772 1.00 87.88 88 THR A C 1
ATOM 708 O O . THR A 1 88 ? 10.979 -17.779 2.854 1.00 87.88 88 THR A O 1
ATOM 711 N N . TYR A 1 89 ? 10.464 -17.059 0.796 1.00 85.81 89 TYR A N 1
ATOM 712 C CA . TYR A 1 89 ? 9.025 -17.259 0.943 1.00 85.81 89 TYR A CA 1
ATOM 713 C C . TYR A 1 89 ? 8.680 -18.718 1.284 1.00 85.81 89 TYR A C 1
ATOM 715 O O . TYR A 1 89 ? 8.001 -18.973 2.272 1.00 85.81 89 TYR A O 1
ATOM 723 N N . MET A 1 90 ? 9.200 -19.686 0.523 1.00 88.94 90 MET A N 1
ATOM 724 C CA . MET A 1 90 ? 8.887 -21.109 0.712 1.00 88.94 90 MET A CA 1
ATOM 725 C C . MET A 1 90 ? 9.406 -21.689 2.029 1.00 88.94 90 MET A C 1
ATOM 727 O O . MET A 1 90 ? 8.787 -22.603 2.564 1.00 88.94 90 MET A O 1
ATOM 731 N N . ILE A 1 91 ? 10.540 -21.202 2.535 1.00 89.31 91 ILE A N 1
ATOM 732 C CA . ILE A 1 91 ? 11.102 -21.678 3.802 1.00 89.31 91 ILE A CA 1
ATOM 733 C C . ILE A 1 91 ? 10.411 -20.978 4.969 1.00 89.31 91 ILE A C 1
ATOM 735 O O . ILE A 1 91 ? 9.910 -21.634 5.878 1.00 89.31 91 ILE A O 1
ATOM 739 N N . TRP A 1 92 ? 10.392 -19.645 4.952 1.00 84.88 92 TRP A N 1
ATOM 740 C CA . TRP A 1 92 ? 10.019 -18.870 6.127 1.00 84.88 92 TRP A CA 1
ATOM 741 C C . TRP A 1 92 ? 8.516 -18.734 6.304 1.00 84.88 92 TRP A C 1
ATOM 743 O O . TRP A 1 92 ? 8.083 -18.748 7.446 1.00 84.88 92 TRP A O 1
ATOM 753 N N . VAL A 1 93 ? 7.711 -18.634 5.240 1.00 82.88 93 VAL A N 1
ATOM 754 C CA . VAL A 1 93 ? 6.257 -18.456 5.411 1.00 82.88 93 VAL A CA 1
ATOM 755 C C . VAL A 1 93 ? 5.620 -19.631 6.155 1.00 82.88 93 VAL A C 1
ATOM 757 O O . VAL A 1 93 ? 4.963 -19.359 7.153 1.00 82.88 93 VAL A O 1
ATOM 760 N N . PRO A 1 94 ? 5.860 -20.910 5.795 1.00 84.44 94 PRO A N 1
ATOM 761 C CA . PRO A 1 94 ? 5.329 -22.032 6.571 1.00 84.44 94 PRO A CA 1
ATOM 762 C C . PRO A 1 94 ? 5.849 -22.062 8.013 1.00 84.44 94 PRO A C 1
ATOM 764 O O . PRO A 1 94 ? 5.096 -22.352 8.933 1.00 84.44 94 PRO A O 1
ATOM 767 N N . LEU A 1 95 ? 7.128 -21.725 8.225 1.00 83.69 95 LEU A N 1
ATOM 768 C CA . 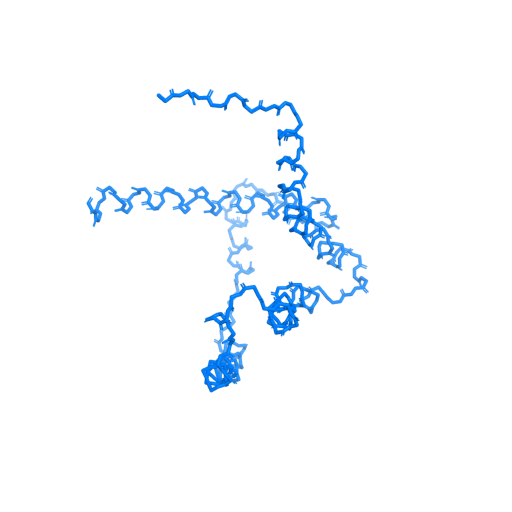LEU A 1 95 ? 7.712 -21.655 9.567 1.00 83.69 95 LEU A CA 1
ATOM 769 C C . LEU A 1 95 ? 7.063 -20.556 10.422 1.00 83.69 95 LEU A C 1
ATOM 771 O O . LEU A 1 95 ? 6.822 -20.766 11.606 1.00 83.69 95 LEU A O 1
ATOM 775 N N . TYR A 1 96 ? 6.793 -19.386 9.845 1.00 76.81 96 TYR A N 1
ATOM 776 C CA . TYR A 1 96 ? 6.104 -18.306 10.545 1.00 76.81 96 TYR A CA 1
ATOM 777 C C . TYR A 1 96 ? 4.640 -18.663 10.812 1.00 76.81 96 TYR A C 1
ATOM 779 O O . TYR A 1 96 ? 4.180 -18.471 11.929 1.00 76.81 96 TYR A O 1
ATOM 787 N N . ASP A 1 97 ? 3.935 -19.223 9.832 1.00 78.38 97 ASP A N 1
ATOM 788 C CA . ASP A 1 97 ? 2.524 -19.601 9.971 1.00 78.38 97 ASP A CA 1
ATOM 789 C C . ASP A 1 97 ? 2.315 -20.689 11.040 1.00 78.38 97 ASP A C 1
ATOM 791 O O . ASP A 1 97 ? 1.394 -20.610 11.845 1.00 78.38 97 ASP A O 1
ATOM 795 N N . GLU A 1 98 ? 3.211 -21.682 11.108 1.00 79.50 98 GLU A N 1
ATOM 796 C CA . GLU A 1 98 ? 3.083 -22.794 12.057 1.00 79.50 98 GLU A CA 1
ATOM 797 C C . GLU A 1 98 ? 3.621 -22.470 13.461 1.00 79.50 98 GLU A C 1
ATOM 799 O O . GLU A 1 98 ? 3.048 -22.911 14.459 1.00 79.50 98 GLU A O 1
ATOM 804 N N . TYR A 1 99 ? 4.731 -21.729 13.568 1.00 78.06 99 TYR A N 1
ATOM 805 C CA . TYR A 1 99 ? 5.438 -21.545 14.847 1.00 78.06 99 TYR A CA 1
ATOM 806 C C . TYR A 1 99 ? 5.348 -20.135 15.434 1.00 78.06 99 TYR A C 1
ATOM 808 O O . TYR A 1 99 ? 5.678 -19.953 16.609 1.00 78.06 99 TYR A O 1
ATOM 816 N N . TYR A 1 100 ? 4.930 -19.139 14.654 1.00 66.88 100 TYR A N 1
ATOM 817 C CA . TYR A 1 100 ? 4.769 -17.759 15.109 1.00 66.88 100 TYR A CA 1
ATOM 818 C C . TYR A 1 100 ? 3.293 -17.373 15.115 1.00 66.88 100 TYR A C 1
ATOM 820 O O . TYR A 1 100 ? 2.843 -16.521 14.352 1.00 66.88 100 TYR A O 1
ATOM 828 N N . ASP A 1 101 ? 2.554 -17.941 16.064 1.00 62.69 101 ASP A N 1
ATOM 829 C CA . ASP A 1 101 ? 1.279 -17.359 16.455 1.00 62.69 101 ASP A CA 1
ATOM 830 C C . ASP A 1 101 ? 1.593 -16.088 17.253 1.00 62.69 101 ASP A C 1
ATOM 832 O O . ASP A 1 101 ? 2.158 -16.135 18.351 1.00 62.69 101 ASP A O 1
ATOM 836 N N . THR A 1 102 ? 1.346 -14.923 16.657 1.00 59.50 102 THR A N 1
ATOM 837 C CA . THR A 1 102 ? 1.468 -13.654 17.376 1.00 59.50 102 THR A CA 1
ATOM 838 C C . THR A 1 102 ? 0.063 -13.227 17.768 1.00 59.50 102 THR A C 1
ATOM 840 O O . THR A 1 102 ? -0.632 -12.633 16.941 1.00 59.50 102 THR A O 1
ATOM 843 N N . PRO A 1 103 ? -0.378 -13.489 19.017 1.00 63.56 103 PRO A N 1
ATOM 844 C CA . PRO A 1 103 ? -1.686 -13.071 19.501 1.00 63.56 103 PRO A CA 1
ATOM 845 C C . PRO A 1 103 ? -1.656 -11.567 19.800 1.00 63.56 103 PRO A C 1
ATOM 847 O O . PRO A 1 103 ? -1.845 -11.095 20.919 1.00 63.56 103 PRO A O 1
ATOM 850 N N . ILE A 1 104 ? -1.370 -10.778 18.767 1.00 61.84 104 ILE A N 1
ATOM 851 C CA . ILE A 1 104 ? -1.430 -9.323 18.789 1.00 61.84 104 ILE A CA 1
ATOM 852 C C . ILE A 1 104 ? -2.847 -8.905 19.195 1.00 61.84 104 ILE A C 1
ATOM 854 O O . ILE A 1 104 ? -3.003 -7.960 19.963 1.00 61.84 104 ILE A O 1
ATOM 858 N N . SER A 1 105 ? -3.865 -9.656 18.760 1.00 66.69 105 SER A N 1
ATOM 859 C CA . SER A 1 105 ? -5.253 -9.513 19.206 1.00 66.69 105 SER A CA 1
ATOM 860 C C . SER A 1 105 ? -5.392 -9.614 20.726 1.00 66.69 105 SER A C 1
ATOM 862 O O . SER A 1 105 ? -5.953 -8.702 21.321 1.00 66.69 105 SER A O 1
ATOM 864 N N . GLU A 1 106 ? -4.817 -10.635 21.368 1.00 73.19 106 GLU A N 1
ATOM 865 C CA . GLU A 1 106 ? -4.870 -10.785 22.830 1.00 73.19 106 GLU A CA 1
ATOM 866 C C . GLU A 1 106 ? -4.146 -9.642 23.548 1.00 73.19 106 GLU A C 1
ATOM 868 O O . GLU A 1 106 ? -4.616 -9.157 24.575 1.00 73.19 106 GLU A O 1
ATOM 873 N N . ALA A 1 107 ? -3.029 -9.157 22.996 1.00 69.25 107 ALA A N 1
ATOM 874 C CA . ALA A 1 107 ? -2.326 -8.000 23.547 1.00 69.25 107 ALA A CA 1
ATOM 875 C C . ALA A 1 107 ? -3.168 -6.711 23.453 1.00 69.25 107 ALA A C 1
ATOM 877 O O . ALA A 1 107 ? -3.175 -5.907 24.390 1.00 69.25 107 ALA A O 1
ATOM 878 N N . PHE A 1 108 ? -3.899 -6.514 22.351 1.00 69.31 108 PHE A N 1
ATOM 879 C CA . PHE A 1 108 ? -4.824 -5.389 22.192 1.00 69.31 108 PHE A CA 1
ATOM 880 C C . PHE A 1 108 ? -6.079 -5.531 23.058 1.00 69.31 108 PHE A C 1
ATOM 882 O O . PHE A 1 108 ? -6.533 -4.533 23.622 1.00 69.31 108 PHE A O 1
ATOM 889 N N . ASP A 1 109 ? -6.614 -6.743 23.207 1.00 73.56 109 ASP A N 1
ATOM 890 C CA . ASP A 1 109 ? -7.732 -7.030 24.106 1.00 73.56 109 ASP A CA 1
ATOM 891 C C . ASP A 1 109 ? -7.331 -6.772 25.564 1.00 73.56 109 ASP A C 1
ATOM 893 O O . ASP A 1 109 ? -8.032 -6.038 26.265 1.00 73.56 109 ASP A O 1
ATOM 897 N N . TRP A 1 110 ? -6.154 -7.249 25.985 1.00 76.94 110 TRP A N 1
ATOM 898 C CA . TRP A 1 110 ? -5.582 -6.950 27.299 1.00 76.94 110 TRP A CA 1
ATOM 899 C C . TRP A 1 110 ? -5.388 -5.446 27.506 1.00 76.94 110 TRP A C 1
ATOM 901 O O . TRP A 1 110 ? -5.758 -4.914 28.551 1.00 76.94 110 TRP A O 1
ATOM 911 N N . LEU A 1 111 ? -4.847 -4.731 26.512 1.00 70.25 111 LEU A N 1
ATOM 912 C CA . LEU A 1 111 ? -4.652 -3.283 26.601 1.00 70.25 111 LEU A CA 1
ATOM 913 C C . LEU A 1 111 ? -5.989 -2.542 26.731 1.00 70.25 111 LEU A C 1
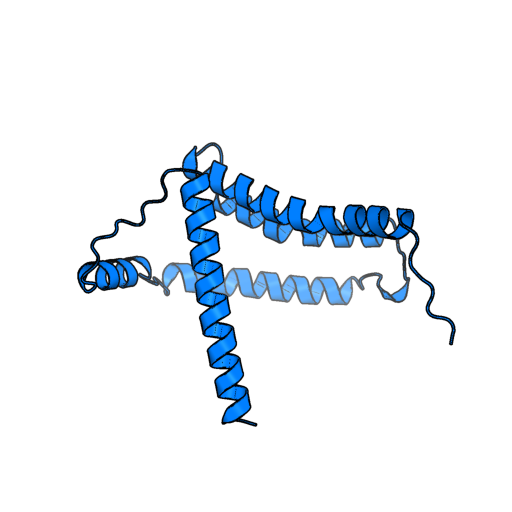ATOM 915 O O . LEU A 1 111 ? -6.089 -1.613 27.531 1.00 70.25 111 LEU A O 1
ATOM 919 N N . ARG A 1 112 ? -7.019 -2.954 25.981 1.00 69.00 112 ARG A N 1
ATOM 920 C CA . ARG A 1 112 ? -8.374 -2.396 26.082 1.00 69.00 112 ARG A CA 1
ATOM 921 C C . ARG A 1 112 ? -8.939 -2.603 27.482 1.00 69.00 112 ARG A C 1
ATOM 923 O O . ARG A 1 112 ? -9.429 -1.643 28.069 1.00 69.00 112 ARG A O 1
ATOM 930 N N . GLU A 1 113 ? -8.850 -3.823 28.006 1.00 76.75 113 GLU A N 1
ATOM 931 C CA . GLU A 1 113 ? -9.346 -4.188 29.339 1.00 76.75 113 GLU A CA 1
ATOM 932 C C . GLU A 1 113 ? -8.582 -3.490 30.471 1.00 76.75 113 GLU A C 1
ATOM 934 O O . GLU A 1 113 ? -9.183 -3.082 31.464 1.00 76.75 113 GLU A O 1
ATOM 939 N N . ALA A 1 114 ? -7.269 -3.308 30.315 1.00 77.25 114 ALA A N 1
ATOM 940 C CA . ALA A 1 114 ? -6.428 -2.583 31.263 1.00 77.25 114 ALA A CA 1
ATOM 941 C C . ALA A 1 114 ? -6.606 -1.056 31.170 1.00 77.25 114 ALA A C 1
ATOM 943 O O . ALA A 1 114 ? -6.319 -0.335 32.130 1.00 77.25 114 ALA A O 1
ATOM 944 N N . SER A 1 115 ? -7.061 -0.540 30.025 1.00 70.19 115 SER A N 1
ATOM 945 C CA . SER A 1 115 ? -7.300 0.887 29.830 1.00 70.19 115 SER A CA 1
ATOM 946 C C . SER A 1 115 ? -8.614 1.332 30.482 1.00 70.19 115 SER A C 1
ATOM 948 O O . SER A 1 115 ? -9.653 0.691 30.357 1.00 70.19 115 SER A O 1
ATOM 950 N N . ALA A 1 116 ? -8.609 2.498 31.130 1.00 66.12 116 ALA A N 1
ATOM 951 C CA . ALA A 1 116 ? -9.814 3.095 31.721 1.00 66.12 116 ALA A CA 1
ATOM 952 C C . ALA A 1 116 ? -10.793 3.690 30.679 1.00 66.12 116 ALA A C 1
ATOM 954 O O . ALA A 1 116 ? -11.745 4.380 31.045 1.00 66.12 116 ALA A O 1
ATOM 955 N N . PHE A 1 117 ? -10.551 3.458 29.386 1.00 61.06 117 PHE A N 1
ATOM 956 C CA . PHE A 1 117 ? -11.340 3.981 28.277 1.00 61.06 117 PHE A CA 1
ATOM 957 C C . PHE A 1 117 ? -11.972 2.809 27.513 1.00 61.06 117 PHE A C 1
ATOM 959 O O . PHE A 1 117 ? -11.330 2.253 26.624 1.00 61.06 117 PHE A O 1
ATOM 966 N N . PRO A 1 118 ? -13.229 2.433 27.814 1.00 57.38 118 PRO A N 1
ATOM 967 C CA . PRO A 1 118 ? -13.938 1.360 27.119 1.00 57.38 118 PRO A CA 1
ATOM 968 C C . PRO A 1 118 ? -14.417 1.843 25.741 1.00 57.38 118 PRO A C 1
ATOM 970 O O . PRO A 1 118 ? -15.612 1.959 25.480 1.00 57.38 118 PRO A O 1
ATOM 973 N N . VAL A 1 119 ? -13.480 2.199 24.863 1.00 58.00 119 VAL A N 1
ATOM 974 C CA . VAL A 1 119 ? -13.775 2.546 23.474 1.00 58.00 119 VAL A CA 1
ATOM 975 C C . VAL A 1 119 ? -13.633 1.277 22.650 1.00 58.00 119 VAL A C 1
ATOM 977 O O . VAL A 1 119 ? -12.532 0.772 22.433 1.00 58.00 119 VAL A O 1
ATOM 980 N N . THR A 1 120 ? -14.758 0.744 22.188 1.00 58.44 120 THR A N 1
ATOM 981 C CA . THR A 1 120 ? -14.771 -0.354 21.226 1.00 58.44 120 THR A CA 1
ATOM 982 C C . THR A 1 120 ? -14.408 0.216 19.860 1.00 58.44 120 THR A C 1
ATOM 984 O O . THR A 1 120 ? -15.222 0.860 19.202 1.00 58.44 120 THR A O 1
ATOM 987 N N . ILE A 1 121 ? -13.161 0.021 19.438 1.00 58.84 121 ILE A N 1
ATOM 988 C CA . ILE A 1 121 ? -12.673 0.440 18.121 1.00 58.84 121 ILE A CA 1
ATOM 989 C C . ILE A 1 121 ? -13.111 -0.609 17.085 1.00 58.84 121 ILE A C 1
ATOM 991 O O . ILE A 1 121 ? -12.301 -1.345 16.531 1.00 58.84 121 ILE A O 1
ATOM 995 N N . GLN A 1 122 ? -14.418 -0.742 16.872 1.00 62.59 122 GLN A N 1
ATOM 996 C CA . GLN A 1 122 ? -14.976 -1.587 15.817 1.00 62.59 122 GLN A CA 1
ATOM 997 C C . GLN A 1 122 ? -15.337 -0.700 14.632 1.00 62.59 122 GLN A C 1
ATOM 999 O O . GLN A 1 122 ? -16.334 0.018 14.621 1.00 62.59 122 GLN A O 1
ATOM 1004 N N . ALA A 1 123 ? -14.464 -0.708 13.634 1.00 67.75 123 ALA A N 1
ATOM 1005 C CA . ALA A 1 123 ? -14.688 -0.015 12.383 1.00 67.75 123 ALA A CA 1
ATOM 1006 C C . ALA A 1 123 ? -15.468 -0.926 11.422 1.00 67.75 123 ALA A C 1
ATOM 1008 O O . ALA A 1 123 ? -14.891 -1.589 10.570 1.00 67.75 123 ALA A O 1
ATOM 1009 N N . GLU A 1 124 ? -16.793 -0.963 11.563 1.00 77.38 124 GLU A N 1
ATOM 1010 C CA . GLU A 1 124 ? -17.666 -1.790 10.707 1.00 77.38 124 GLU A CA 1
ATOM 1011 C C . GLU A 1 124 ? -17.999 -1.127 9.362 1.00 77.38 124 GLU A C 1
ATOM 1013 O O . GLU A 1 124 ? -18.562 -1.741 8.461 1.00 77.38 124 GLU A O 1
ATOM 1018 N N . THR A 1 125 ? -17.647 0.150 9.206 1.00 86.25 125 THR A N 1
ATOM 1019 C CA . THR A 1 125 ? -17.883 0.916 7.979 1.00 86.25 125 THR A CA 1
ATOM 1020 C C . THR A 1 125 ? -16.570 1.214 7.272 1.00 86.25 125 THR A C 1
ATOM 1022 O O . THR A 1 125 ? -15.533 1.390 7.912 1.00 86.25 125 THR A O 1
ATOM 1025 N N . THR A 1 126 ? -16.610 1.349 5.944 1.00 86.50 126 THR A N 1
ATOM 1026 C CA . THR A 1 126 ? -15.424 1.676 5.132 1.00 86.50 126 THR A CA 1
ATOM 1027 C C . THR A 1 126 ? -14.751 2.962 5.616 1.00 86.50 126 THR A C 1
ATOM 1029 O O . THR A 1 126 ? -13.534 3.010 5.773 1.00 86.50 126 THR A O 1
ATOM 1032 N N . LEU A 1 127 ? -15.546 3.998 5.915 1.00 87.31 127 LEU A N 1
ATOM 1033 C CA . LEU A 1 127 ? -15.037 5.263 6.447 1.00 87.31 127 LEU A CA 1
ATOM 1034 C C . LEU A 1 127 ? -14.424 5.087 7.841 1.00 87.31 127 LEU A C 1
ATOM 1036 O O . LEU A 1 127 ? -13.386 5.684 8.125 1.00 87.31 127 LEU A O 1
ATOM 1040 N N . GLY A 1 128 ? -15.036 4.260 8.694 1.00 85.38 128 GLY A N 1
ATOM 1041 C CA . GLY A 1 128 ? -14.488 3.923 10.005 1.00 85.38 128 GLY A CA 1
ATOM 1042 C C . GLY A 1 128 ? -13.120 3.253 9.891 1.00 85.38 128 GLY A C 1
ATOM 1043 O O . GLY A 1 128 ? -12.187 3.675 10.572 1.00 85.38 128 GLY A O 1
ATOM 1044 N N . LEU A 1 129 ? -12.969 2.282 8.981 1.00 86.50 129 LEU A N 1
ATOM 1045 C CA . LEU A 1 129 ? -11.700 1.570 8.780 1.00 86.50 129 LEU A CA 1
ATOM 1046 C C . LEU A 1 129 ? -10.611 2.512 8.288 1.00 86.50 129 LEU A C 1
ATOM 1048 O O . LEU A 1 129 ? -9.513 2.517 8.835 1.00 86.50 129 LEU A O 1
ATOM 1052 N N . LEU A 1 130 ? -10.925 3.351 7.300 1.00 89.38 130 LEU A N 1
ATOM 1053 C CA . LEU A 1 130 ? -9.982 4.338 6.777 1.00 89.38 130 LEU A CA 1
ATOM 1054 C C . LEU A 1 130 ? -9.563 5.351 7.846 1.00 89.38 130 LEU A C 1
ATOM 1056 O O . LEU A 1 130 ? -8.385 5.682 7.952 1.00 89.38 130 LEU A O 1
ATOM 1060 N N . SER A 1 131 ? -10.510 5.814 8.665 1.00 86.69 131 SER A N 1
ATOM 1061 C CA . SER A 1 131 ? -10.231 6.762 9.750 1.00 86.69 131 SER A CA 1
ATOM 1062 C C . SER A 1 131 ? -9.325 6.142 10.813 1.00 86.69 131 SER A C 1
ATOM 1064 O O . SER A 1 131 ? -8.373 6.779 11.265 1.00 86.69 131 SER A O 1
ATOM 1066 N N . MET A 1 132 ? -9.582 4.882 11.173 1.00 86.06 132 MET A N 1
ATOM 1067 C CA . MET A 1 132 ? -8.758 4.151 12.131 1.00 86.06 132 MET A CA 1
ATOM 1068 C C . MET A 1 132 ? -7.370 3.834 11.583 1.00 86.06 132 MET A C 1
ATOM 1070 O O . MET A 1 132 ? -6.388 4.030 12.294 1.00 86.06 132 MET A O 1
ATOM 1074 N N . ALA A 1 133 ? -7.270 3.420 10.320 1.00 86.25 133 ALA A N 1
ATOM 1075 C CA . ALA A 1 133 ? -5.992 3.203 9.653 1.00 86.25 133 ALA A CA 1
ATOM 1076 C C . ALA A 1 133 ? -5.165 4.497 9.594 1.00 86.25 133 ALA A C 1
ATOM 1078 O O . ALA A 1 133 ? -3.975 4.485 9.902 1.00 86.25 133 ALA A O 1
ATOM 1079 N N . PHE A 1 134 ? -5.795 5.631 9.273 1.00 88.44 134 PHE A N 1
ATOM 1080 C CA . PHE A 1 134 ? -5.127 6.933 9.275 1.00 88.44 134 PHE A CA 1
ATOM 1081 C C . PHE A 1 134 ? -4.627 7.325 10.670 1.00 88.44 134 PHE A C 1
ATOM 1083 O O . PHE A 1 134 ? -3.485 7.758 10.818 1.00 88.44 134 PHE A O 1
ATOM 1090 N N . LEU A 1 135 ? -5.453 7.142 11.704 1.00 87.38 135 LEU A N 1
ATOM 1091 C CA . LEU A 1 135 ? -5.067 7.426 13.085 1.00 87.38 135 LEU A CA 1
ATOM 1092 C C . LEU A 1 135 ? -3.922 6.519 13.556 1.00 87.38 135 LEU A C 1
ATOM 1094 O O . LEU A 1 135 ? -2.987 7.002 14.193 1.00 87.38 135 LEU A O 1
ATOM 1098 N N . ALA A 1 136 ? -3.958 5.233 13.201 1.00 85.44 136 ALA A N 1
ATOM 1099 C CA . ALA A 1 136 ? -2.881 4.292 13.484 1.00 85.44 136 ALA A CA 1
ATOM 1100 C C . ALA A 1 136 ? -1.573 4.715 12.798 1.00 85.44 136 ALA A C 1
ATOM 1102 O O . ALA A 1 136 ? -0.544 4.809 13.462 1.00 85.44 136 ALA A O 1
ATOM 1103 N N . MET A 1 137 ? -1.620 5.057 11.506 1.00 86.50 137 MET A N 1
ATOM 1104 C CA . MET A 1 137 ? -0.454 5.561 10.769 1.00 86.50 137 MET A CA 1
ATOM 1105 C C . MET A 1 137 ? 0.110 6.837 11.400 1.00 86.50 137 MET A C 1
ATOM 1107 O O . MET A 1 137 ? 1.315 6.936 11.605 1.00 86.50 137 MET A O 1
ATOM 1111 N N . LEU A 1 138 ? -0.749 7.788 11.783 1.00 89.56 138 LEU A N 1
ATOM 1112 C CA . LEU A 1 138 ? -0.325 9.013 12.464 1.00 89.56 138 LEU A CA 1
ATOM 1113 C C . LEU A 1 138 ? 0.388 8.698 13.785 1.00 89.56 138 LEU A C 1
ATOM 1115 O O . LEU A 1 138 ? 1.431 9.283 14.072 1.00 89.56 138 LEU A O 1
ATOM 1119 N N . MET A 1 139 ? -0.144 7.763 14.576 1.00 87.75 139 MET A N 1
ATOM 1120 C CA . MET A 1 139 ? 0.482 7.328 15.827 1.00 87.75 139 MET A CA 1
ATOM 1121 C C . MET A 1 139 ? 1.844 6.665 15.591 1.00 87.75 139 MET A C 1
ATOM 1123 O O . MET A 1 139 ? 2.801 7.006 16.286 1.00 87.75 139 MET A O 1
ATOM 1127 N N . VAL A 1 140 ? 1.952 5.770 14.604 1.00 86.44 140 VAL A N 1
ATOM 1128 C CA . VAL A 1 140 ? 3.217 5.109 14.243 1.00 86.44 140 VAL A CA 1
ATOM 1129 C C . VAL A 1 140 ? 4.262 6.137 13.822 1.00 86.44 140 VAL A C 1
ATOM 1131 O O . VAL A 1 140 ? 5.356 6.145 14.382 1.00 86.44 140 VAL A O 1
ATOM 1134 N N . GLU A 1 141 ? 3.917 7.046 12.910 1.00 89.88 141 GLU A N 1
ATOM 1135 C CA . GLU A 1 141 ? 4.822 8.098 12.431 1.00 89.88 141 GLU A CA 1
ATOM 1136 C C . GLU A 1 141 ? 5.238 9.055 13.552 1.00 89.88 141 GLU A C 1
ATOM 1138 O O . GLU A 1 141 ? 6.402 9.442 13.656 1.00 89.88 141 GLU A O 1
ATOM 1143 N N . PHE A 1 142 ? 4.310 9.406 14.446 1.00 89.94 142 PHE A N 1
ATOM 1144 C CA . PHE A 1 142 ? 4.615 10.235 15.607 1.00 89.94 142 PHE A CA 1
ATOM 1145 C C . PHE A 1 142 ? 5.633 9.552 16.529 1.00 89.94 142 PHE A C 1
ATOM 1147 O O . PHE A 1 142 ? 6.652 10.156 16.877 1.00 89.94 142 PHE A O 1
ATOM 1154 N N . ILE A 1 143 ? 5.388 8.293 16.906 1.00 88.44 143 ILE A N 1
ATOM 1155 C CA . ILE A 1 143 ? 6.299 7.520 17.761 1.00 88.44 143 ILE A CA 1
ATOM 1156 C C . ILE A 1 143 ? 7.654 7.353 17.066 1.00 88.44 143 ILE A C 1
ATOM 1158 O O . ILE A 1 143 ? 8.690 7.623 17.678 1.00 88.44 143 ILE A O 1
ATOM 1162 N N . TYR A 1 144 ? 7.649 6.971 15.787 1.00 86.56 144 TYR A N 1
ATOM 1163 C CA . TYR A 1 144 ? 8.853 6.795 14.982 1.00 86.56 144 TYR A CA 1
ATOM 1164 C C . TYR A 1 144 ? 9.687 8.079 14.925 1.00 86.56 144 TYR A C 1
ATOM 1166 O O . TYR A 1 144 ? 10.878 8.041 15.228 1.00 86.56 144 TYR A O 1
ATOM 1174 N N . TYR A 1 145 ? 9.071 9.230 14.636 1.00 90.62 145 TYR A N 1
ATOM 1175 C CA . TYR A 1 145 ? 9.753 10.525 14.612 1.00 90.62 145 TYR A CA 1
ATOM 1176 C C . TYR A 1 145 ? 10.422 10.857 15.953 1.00 90.62 145 TYR A C 1
ATOM 1178 O O . TYR A 1 145 ? 11.581 11.280 15.986 1.00 90.62 145 TYR A O 1
ATOM 1186 N N . TRP A 1 146 ? 9.720 10.657 17.072 1.00 90.19 146 TRP A N 1
ATOM 1187 C CA . TRP A 1 146 ? 10.281 10.928 18.397 1.00 90.19 146 TRP A CA 1
ATOM 1188 C C . TRP A 1 146 ? 11.419 9.974 18.756 1.00 90.19 146 TRP A C 1
ATOM 1190 O O . TRP A 1 146 ? 12.444 10.434 19.262 1.00 90.19 146 TRP A O 1
ATOM 1200 N N . LEU A 1 147 ? 11.280 8.679 18.460 1.00 90.19 147 LEU A N 1
ATOM 1201 C CA . LEU A 1 147 ? 12.348 7.697 18.663 1.00 90.19 147 LEU A CA 1
ATOM 1202 C C . LEU A 1 147 ? 13.570 8.023 17.807 1.00 90.19 147 LEU A C 1
ATOM 1204 O O . LEU A 1 147 ? 14.682 8.086 18.328 1.00 90.19 147 LEU A O 1
ATOM 1208 N N . HIS A 1 148 ? 13.358 8.323 16.527 1.00 90.31 148 HIS A N 1
ATOM 1209 C CA . HIS A 1 148 ? 14.405 8.747 15.607 1.00 90.31 148 HIS A CA 1
ATOM 1210 C C . HIS A 1 148 ? 15.120 10.015 16.110 1.00 90.31 148 HIS A C 1
ATOM 1212 O O . HIS A 1 148 ? 16.350 10.089 16.117 1.00 90.31 148 HIS A O 1
ATOM 1218 N N . ARG A 1 149 ? 14.371 10.993 16.638 1.00 89.75 149 ARG A N 1
ATOM 1219 C CA . ARG A 1 149 ? 14.932 12.216 17.235 1.00 89.75 149 ARG A CA 1
ATOM 1220 C C . ARG A 1 149 ? 15.739 11.945 18.508 1.00 89.75 149 ARG A C 1
ATOM 1222 O O . ARG A 1 149 ? 16.778 12.570 18.709 1.00 89.75 149 ARG A O 1
ATOM 1229 N N . ILE A 1 150 ? 15.268 11.055 19.380 1.00 90.38 150 ILE A N 1
ATOM 1230 C CA . ILE A 1 150 ? 15.987 10.647 20.597 1.00 90.38 150 ILE A CA 1
ATOM 1231 C C . ILE A 1 150 ? 17.276 9.917 20.211 1.00 90.38 150 ILE A C 1
ATOM 1233 O O . ILE A 1 150 ? 18.338 10.250 20.731 1.00 90.38 150 ILE A O 1
ATOM 1237 N N . GLN A 1 151 ? 17.214 8.997 19.248 1.00 88.75 151 GLN A N 1
ATOM 1238 C CA . GLN A 1 151 ? 18.388 8.319 18.702 1.00 88.75 151 GLN A CA 1
ATOM 1239 C C . GLN A 1 151 ? 19.436 9.326 18.209 1.00 88.75 151 GLN A C 1
ATOM 1241 O O . GLN A 1 151 ? 20.592 9.231 18.614 1.00 88.75 151 GLN A O 1
ATOM 1246 N N . HIS A 1 152 ? 19.038 10.335 17.430 1.00 87.62 152 HIS A N 1
ATOM 1247 C CA . HIS A 1 152 ? 19.949 11.393 16.978 1.00 87.62 152 HIS A CA 1
ATOM 1248 C C . HIS A 1 152 ? 20.490 12.303 18.087 1.00 87.62 152 HIS A C 1
ATOM 1250 O O . HIS A 1 152 ? 21.457 13.012 17.850 1.00 87.62 152 HIS A O 1
ATOM 1256 N N . ARG A 1 153 ? 19.879 12.321 19.276 1.00 84.75 153 ARG A N 1
ATOM 1257 C CA . ARG A 1 153 ? 20.348 13.120 20.418 1.00 84.75 153 ARG A CA 1
ATOM 1258 C C . ARG A 1 153 ? 21.334 12.369 21.317 1.00 84.75 153 ARG A C 1
ATOM 1260 O O . ARG A 1 153 ? 22.101 13.018 22.023 1.00 84.75 153 ARG A O 1
ATOM 1267 N N . TYR A 1 154 ? 21.249 11.039 21.369 1.00 80.94 154 TYR A N 1
ATOM 1268 C CA . TYR A 1 154 ? 21.994 10.221 22.336 1.00 80.94 154 TYR A CA 1
ATOM 1269 C C . TYR A 1 154 ? 22.948 9.201 21.703 1.00 80.94 154 TYR A C 1
ATOM 1271 O O . TYR A 1 154 ? 23.864 8.756 22.389 1.00 80.94 154 TYR A O 1
ATOM 1279 N N . MET A 1 155 ? 22.747 8.815 20.438 1.00 68.62 155 MET A N 1
ATOM 1280 C CA . MET A 1 155 ? 23.606 7.856 19.724 1.00 68.62 155 MET A CA 1
ATOM 1281 C C . MET A 1 155 ? 24.449 8.496 18.609 1.00 68.62 155 MET A C 1
ATOM 1283 O O . MET A 1 155 ? 25.217 7.783 17.967 1.00 68.62 155 MET A O 1
ATOM 1287 N N . PHE A 1 156 ? 24.340 9.817 18.417 1.00 54.97 156 PHE A N 1
ATOM 1288 C CA . PHE A 1 156 ? 25.177 10.630 17.529 1.00 54.97 156 PHE A CA 1
ATOM 1289 C C . PHE A 1 156 ? 25.480 11.988 18.164 1.00 54.97 156 PHE A C 1
ATOM 1291 O O . PHE A 1 156 ? 24.554 12.558 18.784 1.00 54.97 156 PHE A O 1
#

Secondary structure (DSSP, 8-state):
----PPPHHHHHHHHHHHSHHHHHHHHHHHHHHHHHHH-SS-HHHHHHHHHHTHHHHHHHHHHHS-S-GGGSPPHHHHHHHHHHHHHHHHHHHHHHHHH----HHHHHHHHHHHSS--------SHHHHHHHHHHHHHHHHHHHHHHHHHHHHH--

Radius of gyration: 22.36 Å; chains: 1; bounding box: 44×59×56 Å

pLDDT: mean 82.67, std 11.03, range [42.69, 94.62]